Protein AF-A0A3D8L847-F1 (afdb_monomer_lite)

Sequence (96 aa):
MNIQRTIEDNKAKAVFEELNCVLDAMLARGLFHSIYKYMLYNDTPCFLSMLDYRKNLKPLDREKEDYFLFKYMLQQMRKKYPSKLFCLISTRQKAA

Structure (mmCIF, N/CA/C/O backbone):
data_AF-A0A3D8L847-F1
#
_entry.id   AF-A0A3D8L847-F1
#
loop_
_atom_site.group_PDB
_atom_site.id
_atom_site.type_symbol
_atom_site.label_atom_id
_atom_site.label_alt_id
_atom_site.label_comp_id
_atom_site.label_asym_id
_atom_site.label_entity_id
_atom_site.label_seq_id
_atom_site.pdbx_PDB_ins_code
_atom_site.Cartn_x
_atom_site.Cartn_y
_atom_site.Cartn_z
_atom_site.occupancy
_atom_site.B_iso_or_equiv
_atom_site.auth_seq_id
_atom_site.auth_comp_id
_atom_site.auth_asym_id
_atom_site.auth_atom_id
_atom_site.pdbx_PDB_model_num
ATOM 1 N N . MET A 1 1 ? 23.137 -12.614 9.953 1.00 40.44 1 MET A N 1
ATOM 2 C CA . MET A 1 1 ? 21.908 -12.348 9.168 1.00 40.44 1 MET A CA 1
ATOM 3 C C . MET A 1 1 ? 22.178 -11.160 8.262 1.00 40.44 1 MET A C 1
ATOM 5 O O . MET A 1 1 ? 22.569 -10.118 8.763 1.00 40.44 1 MET A O 1
ATOM 9 N N . ASN A 1 2 ? 22.087 -11.348 6.945 1.00 37.97 2 ASN A N 1
ATOM 10 C CA . ASN A 1 2 ? 22.535 -10.376 5.946 1.00 37.97 2 ASN A CA 1
ATOM 11 C C . ASN A 1 2 ? 21.349 -9.482 5.539 1.00 37.97 2 ASN A C 1
ATOM 13 O O . ASN A 1 2 ? 20.503 -9.907 4.756 1.00 37.97 2 ASN A O 1
ATOM 17 N N . ILE A 1 3 ? 21.263 -8.278 6.114 1.00 48.56 3 ILE A N 1
ATOM 18 C CA . ILE A 1 3 ? 20.147 -7.325 5.933 1.00 48.56 3 ILE A CA 1
ATOM 19 C C . ILE A 1 3 ? 19.994 -6.904 4.455 1.00 48.56 3 ILE A C 1
ATOM 21 O O . ILE A 1 3 ? 18.890 -6.604 4.007 1.00 48.56 3 ILE A O 1
ATOM 25 N N . GLN A 1 4 ? 21.075 -6.980 3.669 1.00 42.38 4 GLN A N 1
ATOM 26 C CA . GLN A 1 4 ? 21.092 -6.630 2.246 1.00 42.38 4 GLN A CA 1
ATOM 27 C C . GLN A 1 4 ? 20.139 -7.472 1.373 1.00 42.38 4 GLN A C 1
ATOM 29 O O . GLN A 1 4 ? 19.572 -6.938 0.427 1.00 42.38 4 GLN A O 1
ATOM 34 N N . ARG A 1 5 ? 19.933 -8.767 1.673 1.00 42.69 5 ARG A N 1
ATOM 35 C CA . ARG A 1 5 ? 19.109 -9.660 0.822 1.00 42.69 5 ARG A CA 1
ATOM 36 C C . ARG A 1 5 ? 17.602 -9.470 1.001 1.00 42.69 5 ARG A C 1
ATOM 38 O O . ARG A 1 5 ? 16.831 -9.881 0.143 1.00 42.69 5 ARG A O 1
ATOM 45 N N . THR A 1 6 ? 17.163 -8.862 2.100 1.00 46.16 6 THR A N 1
ATOM 46 C CA . THR A 1 6 ? 15.731 -8.723 2.412 1.00 46.16 6 THR A CA 1
ATOM 47 C C . THR A 1 6 ? 15.078 -7.546 1.668 1.00 46.16 6 THR A C 1
ATOM 49 O O . THR A 1 6 ? 13.861 -7.526 1.508 1.00 46.16 6 THR A O 1
ATOM 52 N N . ILE A 1 7 ? 15.873 -6.583 1.179 1.00 52.28 7 ILE A N 1
ATOM 53 C CA . ILE A 1 7 ? 15.409 -5.320 0.564 1.00 52.28 7 ILE A CA 1
ATOM 54 C C . ILE A 1 7 ? 15.318 -5.418 -0.976 1.00 52.28 7 ILE A C 1
ATOM 56 O O . ILE A 1 7 ? 15.035 -4.436 -1.654 1.00 52.28 7 ILE A O 1
ATOM 60 N N . GLU A 1 8 ? 15.518 -6.597 -1.568 1.00 59.97 8 GLU A N 1
ATOM 61 C CA . GLU A 1 8 ? 15.269 -6.784 -3.008 1.00 59.97 8 GLU A CA 1
ATOM 62 C C . GLU A 1 8 ? 13.765 -6.839 -3.331 1.00 59.97 8 GLU A C 1
ATOM 64 O O . GLU A 1 8 ? 13.352 -6.536 -4.449 1.00 59.97 8 GLU A O 1
ATOM 69 N N . ASP A 1 9 ? 12.915 -7.167 -2.349 1.00 83.94 9 ASP A N 1
ATOM 70 C CA . ASP A 1 9 ? 11.468 -7.192 -2.549 1.00 83.94 9 ASP A CA 1
ATOM 71 C C . ASP A 1 9 ? 10.867 -5.784 -2.397 1.00 83.94 9 ASP A C 1
ATOM 73 O O . ASP A 1 9 ? 10.842 -5.184 -1.317 1.00 83.94 9 ASP A O 1
ATOM 77 N N . ASN A 1 10 ? 10.329 -5.276 -3.508 1.00 89.06 10 ASN A N 1
ATOM 78 C CA . ASN A 1 10 ? 9.622 -3.999 -3.610 1.00 89.06 10 ASN A CA 1
ATOM 79 C C . ASN A 1 10 ? 8.576 -3.791 -2.499 1.00 89.06 10 ASN A C 1
ATOM 81 O O . ASN A 1 10 ? 8.382 -2.665 -2.038 1.00 89.06 10 ASN A O 1
ATOM 85 N N . LYS A 1 11 ? 7.910 -4.857 -2.031 1.00 91.12 11 LYS A N 1
ATOM 86 C CA . LYS A 1 11 ? 6.891 -4.744 -0.986 1.00 91.12 11 LYS A CA 1
ATOM 87 C C . LYS A 1 11 ? 7.513 -4.599 0.399 1.00 91.12 11 LYS A C 1
ATOM 89 O O . LYS A 1 11 ? 7.041 -3.779 1.182 1.00 91.12 11 LYS A O 1
ATOM 94 N N . ALA A 1 12 ? 8.578 -5.343 0.696 1.00 90.56 12 ALA A N 1
ATOM 95 C CA . ALA A 1 12 ? 9.314 -5.198 1.955 1.00 90.56 12 ALA A CA 1
ATOM 96 C C . ALA A 1 12 ? 9.913 -3.788 2.085 1.00 90.56 12 ALA A C 1
ATOM 98 O O . ALA A 1 12 ? 9.793 -3.154 3.135 1.00 90.56 12 ALA A O 1
ATOM 99 N N . LYS A 1 13 ? 10.451 -3.250 0.983 1.00 91.06 13 LYS A N 1
ATOM 100 C CA . LYS A 1 13 ? 10.931 -1.865 0.916 1.00 91.06 13 LYS A CA 1
ATOM 101 C C . LYS A 1 13 ? 9.828 -0.844 1.222 1.00 91.06 13 LYS A C 1
ATOM 103 O O . LYS A 1 13 ? 10.051 0.067 2.015 1.00 91.06 13 LYS A O 1
ATOM 108 N N . ALA A 1 14 ? 8.636 -1.001 0.640 1.00 93.12 14 ALA A N 1
ATOM 109 C CA . ALA A 1 14 ? 7.510 -0.099 0.903 1.00 93.12 14 ALA A CA 1
ATOM 110 C C . ALA A 1 14 ? 7.085 -0.103 2.384 1.00 93.12 14 ALA A C 1
ATOM 112 O O . ALA A 1 14 ? 6.798 0.954 2.944 1.00 93.12 14 ALA A 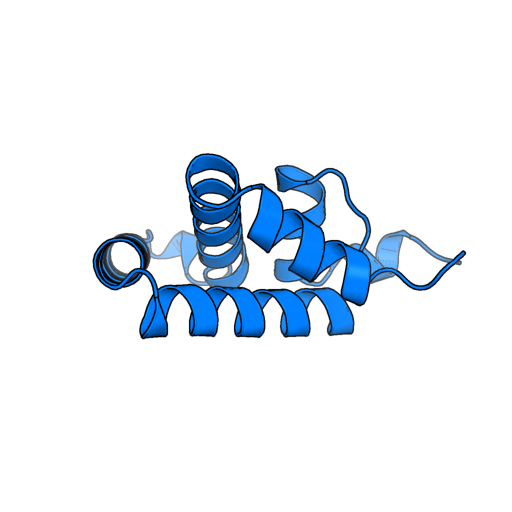O 1
ATOM 113 N N . VAL A 1 15 ? 7.086 -1.273 3.034 1.00 92.00 15 VAL A N 1
ATOM 114 C CA . VAL A 1 15 ? 6.782 -1.393 4.472 1.00 92.00 15 VAL A CA 1
ATOM 115 C C . VAL A 1 15 ? 7.823 -0.671 5.317 1.00 92.00 15 VAL A C 1
ATOM 117 O O . VAL A 1 15 ? 7.453 0.078 6.219 1.00 92.00 15 VAL A O 1
ATOM 120 N N . PHE A 1 16 ? 9.108 -0.869 5.021 1.00 91.12 16 PHE A N 1
ATOM 121 C CA . PHE A 1 16 ? 10.179 -0.203 5.752 1.00 91.12 16 PHE A CA 1
ATOM 122 C C . PHE A 1 16 ? 10.065 1.322 5.648 1.00 91.12 16 PHE A C 1
ATOM 124 O O . PHE A 1 16 ? 10.091 2.005 6.665 1.00 91.12 16 PHE A O 1
ATOM 131 N N . GLU A 1 17 ? 9.855 1.859 4.446 1.00 92.75 17 GLU A N 1
ATOM 132 C CA . GLU A 1 17 ? 9.758 3.309 4.249 1.00 92.75 17 GLU A CA 1
ATOM 133 C C . GLU A 1 17 ? 8.517 3.939 4.902 1.00 92.75 17 GLU A C 1
ATOM 135 O O . GLU A 1 17 ? 8.600 5.048 5.422 1.00 92.75 17 GLU A O 1
ATOM 140 N N . GLU A 1 18 ? 7.363 3.266 4.882 1.00 93.00 18 GLU A N 1
ATOM 141 C CA . GLU A 1 18 ? 6.119 3.847 5.411 1.00 93.00 18 GLU A CA 1
ATOM 142 C C . GLU A 1 18 ? 5.901 3.594 6.904 1.00 93.00 18 GLU A C 1
ATOM 144 O O . GLU A 1 18 ? 5.193 4.360 7.564 1.00 93.00 18 GLU A O 1
ATOM 149 N N . LEU A 1 19 ? 6.462 2.512 7.442 1.00 89.62 19 LEU A N 1
ATOM 150 C CA . LEU A 1 19 ? 6.153 2.030 8.791 1.00 89.62 19 LEU A CA 1
ATOM 151 C C . LEU A 1 19 ? 7.388 1.849 9.671 1.00 89.62 19 LEU A C 1
ATOM 153 O O . LEU A 1 19 ? 7.238 1.484 10.834 1.00 89.62 19 LEU A O 1
ATOM 157 N N . ASN A 1 20 ? 8.589 2.073 9.128 1.00 89.31 20 ASN A N 1
ATOM 158 C CA . ASN A 1 20 ? 9.865 1.826 9.798 1.00 89.31 20 ASN A CA 1
ATOM 159 C C . ASN A 1 20 ? 9.946 0.414 10.412 1.00 89.31 20 ASN A C 1
ATOM 161 O O . ASN A 1 20 ? 10.496 0.202 11.491 1.00 89.31 20 ASN A O 1
ATOM 165 N N . CYS A 1 21 ? 9.331 -0.555 9.729 1.00 86.44 21 CYS A N 1
ATOM 166 C CA . CYS A 1 21 ? 9.221 -1.936 10.171 1.00 86.44 21 CYS A CA 1
ATOM 167 C C . CYS A 1 21 ? 9.946 -2.850 9.186 1.00 86.44 21 CYS A C 1
ATOM 169 O O . CYS A 1 21 ? 9.721 -2.779 7.977 1.00 86.44 21 CYS A O 1
ATOM 171 N N . VAL A 1 22 ? 10.804 -3.727 9.707 1.00 88.00 22 VAL A N 1
ATOM 172 C CA . VAL A 1 22 ? 11.488 -4.735 8.898 1.00 88.00 22 VAL A CA 1
ATOM 173 C C . VAL A 1 22 ? 10.621 -5.986 8.851 1.00 88.00 22 VAL A C 1
ATOM 175 O O . VAL A 1 22 ? 10.448 -6.673 9.855 1.00 88.00 22 VAL A O 1
ATOM 178 N N . LEU A 1 23 ? 10.085 -6.281 7.670 1.00 85.69 23 LEU A N 1
ATOM 179 C CA . LEU A 1 23 ? 9.427 -7.547 7.368 1.00 85.69 23 LEU A CA 1
ATOM 180 C C . LEU A 1 23 ? 10.253 -8.311 6.339 1.00 85.69 23 LEU A C 1
ATOM 182 O O . LEU A 1 23 ? 10.827 -7.713 5.428 1.00 85.69 23 LEU A O 1
ATOM 186 N N . ASP A 1 24 ? 10.281 -9.637 6.460 1.00 87.88 24 ASP A N 1
ATOM 187 C CA . ASP A 1 24 ? 10.767 -10.464 5.362 1.00 87.88 24 ASP A CA 1
ATOM 188 C C . ASP A 1 24 ? 9.817 -10.389 4.151 1.00 87.88 24 ASP A C 1
ATOM 190 O O . ASP A 1 24 ? 8.659 -9.961 4.248 1.00 87.88 24 ASP A O 1
ATOM 194 N N . ALA A 1 25 ? 10.311 -10.800 2.983 1.00 87.25 25 ALA A N 1
ATOM 195 C CA . ALA A 1 25 ? 9.561 -10.711 1.732 1.00 87.25 25 ALA A CA 1
ATOM 196 C C . ALA A 1 25 ? 8.241 -11.506 1.762 1.00 87.25 25 ALA A C 1
ATOM 198 O O . ALA A 1 25 ? 7.244 -11.078 1.175 1.00 87.25 25 ALA A O 1
ATOM 199 N N . MET A 1 26 ? 8.200 -12.648 2.457 1.00 89.31 26 MET A N 1
ATOM 200 C CA . MET A 1 26 ? 7.000 -13.482 2.547 1.00 89.31 26 MET A CA 1
ATOM 201 C C . MET A 1 26 ? 5.915 -12.777 3.367 1.00 89.31 26 MET A C 1
ATOM 203 O O . MET A 1 26 ? 4.762 -12.686 2.935 1.00 89.31 26 MET A O 1
ATOM 207 N N . LEU A 1 27 ? 6.293 -12.213 4.512 1.00 90.62 27 LEU A N 1
ATOM 208 C CA . LEU A 1 27 ? 5.406 -11.450 5.383 1.00 90.62 27 LEU A CA 1
ATOM 209 C C . LEU A 1 27 ? 4.921 -10.162 4.712 1.00 90.62 27 LEU A C 1
ATOM 211 O O . LEU A 1 27 ? 3.734 -9.841 4.807 1.00 90.62 27 LEU A O 1
ATOM 215 N N . ALA A 1 28 ? 5.790 -9.462 3.978 1.00 92.00 28 ALA A N 1
ATOM 216 C CA . ALA A 1 28 ? 5.421 -8.263 3.227 1.00 92.00 28 ALA A CA 1
ATOM 217 C C . ALA A 1 28 ? 4.383 -8.564 2.130 1.00 92.00 28 ALA A C 1
ATOM 219 O O . ALA A 1 28 ? 3.388 -7.847 2.001 1.00 92.00 28 ALA A O 1
ATOM 220 N N . ARG A 1 29 ? 4.547 -9.669 1.387 1.00 92.44 29 ARG A N 1
ATOM 221 C CA . ARG A 1 29 ? 3.546 -10.148 0.411 1.00 92.44 29 ARG A CA 1
ATOM 222 C C . ARG A 1 29 ? 2.227 -10.519 1.087 1.00 92.44 29 ARG A C 1
ATOM 224 O O . ARG A 1 29 ? 1.157 -10.139 0.611 1.00 92.44 29 ARG A O 1
ATOM 231 N N . GLY A 1 30 ? 2.288 -11.207 2.226 1.00 93.25 30 GLY A N 1
ATOM 232 C CA . GLY A 1 30 ? 1.103 -11.533 3.020 1.00 93.25 30 GLY A CA 1
ATOM 233 C C . GLY A 1 30 ? 0.356 -10.286 3.506 1.00 93.25 30 GLY A C 1
ATOM 234 O O . GLY A 1 30 ? -0.876 -10.229 3.439 1.00 93.25 30 GLY A O 1
ATOM 235 N N . LEU A 1 31 ? 1.085 -9.265 3.963 1.00 94.25 31 LEU A N 1
ATOM 236 C CA . LEU A 1 31 ? 0.521 -7.984 4.384 1.00 94.25 31 LEU A CA 1
ATOM 237 C C . LEU A 1 31 ? -0.131 -7.244 3.209 1.00 94.25 31 LEU A C 1
ATOM 239 O O . LEU A 1 31 ? -1.268 -6.795 3.346 1.00 94.25 31 LEU A O 1
ATOM 243 N N . PHE A 1 32 ? 0.529 -7.200 2.048 1.00 95.25 32 PHE A N 1
ATOM 244 C CA . PHE A 1 32 ? -0.021 -6.625 0.817 1.00 95.25 32 PHE A CA 1
ATOM 245 C C . PHE A 1 32 ? -1.388 -7.223 0.478 1.00 95.25 32 PHE A C 1
ATOM 247 O O . PHE A 1 32 ? -2.369 -6.493 0.354 1.00 95.25 32 PHE A O 1
ATOM 254 N N . HIS A 1 33 ? -1.492 -8.555 0.409 1.00 94.88 33 HIS A N 1
ATOM 255 C CA . HIS A 1 33 ? -2.764 -9.217 0.105 1.00 94.88 33 HIS A CA 1
ATOM 256 C C . HIS A 1 33 ? -3.835 -8.968 1.169 1.00 94.88 33 HIS A C 1
ATOM 258 O O . HIS A 1 33 ? -5.019 -8.874 0.848 1.00 94.88 33 HIS A O 1
ATOM 264 N N . SER A 1 34 ? -3.432 -8.855 2.434 1.00 95.12 34 SER A N 1
ATOM 265 C CA . SER A 1 34 ? -4.361 -8.612 3.540 1.00 95.12 34 SER A CA 1
ATOM 266 C C . SER A 1 34 ? -4.950 -7.205 3.480 1.00 95.12 34 SER A C 1
ATOM 268 O O . SER A 1 34 ? -6.157 -7.045 3.644 1.00 95.12 34 SER A O 1
ATOM 270 N N . ILE A 1 35 ? -4.121 -6.199 3.194 1.00 95.62 35 ILE A N 1
ATOM 271 C CA . ILE A 1 35 ? -4.568 -4.813 3.024 1.00 95.62 35 ILE A CA 1
ATOM 272 C C . ILE A 1 35 ? -5.410 -4.671 1.757 1.00 95.62 35 ILE A C 1
ATOM 274 O O . ILE A 1 35 ? -6.485 -4.079 1.815 1.00 95.62 35 ILE A O 1
ATO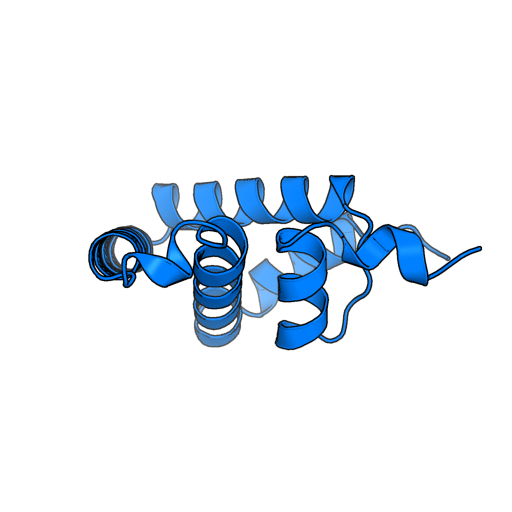M 278 N N . TYR A 1 36 ? -4.987 -5.285 0.651 1.00 95.12 36 TYR A N 1
ATOM 279 C CA . TYR A 1 36 ? -5.753 -5.289 -0.593 1.00 95.12 36 TYR A CA 1
ATOM 280 C C . TYR A 1 36 ? -7.168 -5.849 -0.386 1.00 95.12 36 TYR A C 1
ATOM 282 O O . TYR A 1 36 ? -8.152 -5.202 -0.738 1.00 95.12 36 TYR A O 1
ATOM 290 N N . LYS A 1 37 ? -7.287 -7.026 0.250 1.00 95.38 37 LYS A N 1
ATOM 291 C CA . LYS A 1 37 ? -8.588 -7.622 0.597 1.00 95.38 37 LYS A CA 1
ATOM 292 C C . LYS A 1 37 ? -9.388 -6.726 1.536 1.00 95.38 37 LYS A C 1
ATOM 294 O O . LYS A 1 37 ? -10.591 -6.581 1.353 1.00 95.38 37 LYS A O 1
ATOM 299 N N . TYR A 1 38 ? -8.741 -6.135 2.539 1.00 94.69 38 TYR A N 1
ATOM 300 C CA . TYR A 1 38 ? -9.427 -5.248 3.469 1.00 94.69 38 TYR A CA 1
ATOM 301 C C . TYR A 1 38 ? -10.052 -4.056 2.739 1.00 94.69 38 TYR A C 1
ATOM 303 O O . TYR A 1 38 ? -11.242 -3.818 2.917 1.00 94.69 38 TYR A O 1
ATOM 311 N N . MET A 1 39 ? -9.300 -3.375 1.870 1.00 94.94 39 MET A N 1
ATOM 312 C CA . MET A 1 39 ? -9.824 -2.272 1.061 1.00 94.94 39 MET A CA 1
ATOM 313 C C . MET A 1 39 ? -10.957 -2.729 0.144 1.00 94.94 39 MET A C 1
ATOM 315 O O . MET A 1 39 ? -12.011 -2.107 0.141 1.00 94.94 39 MET A O 1
ATOM 319 N N . LEU A 1 40 ? -10.774 -3.844 -0.571 1.00 95.69 40 LEU A N 1
ATOM 320 C CA . LEU A 1 40 ? -11.783 -4.380 -1.486 1.00 95.69 40 LEU A CA 1
ATOM 321 C C . LEU A 1 40 ? -13.136 -4.626 -0.800 1.00 95.69 40 LEU A C 1
ATOM 323 O O . LEU A 1 40 ? -14.171 -4.306 -1.373 1.00 95.69 40 LEU A O 1
ATOM 327 N N . TYR A 1 41 ? -13.130 -5.193 0.409 1.00 96.12 41 TYR A N 1
ATOM 328 C CA . TYR A 1 41 ? -14.365 -5.596 1.089 1.00 96.12 41 TYR A CA 1
ATOM 329 C C . TYR A 1 41 ? -14.900 -4.579 2.105 1.00 96.12 41 TYR A C 1
ATOM 331 O O . TYR A 1 41 ? -16.066 -4.669 2.470 1.00 96.12 41 TYR A O 1
ATOM 339 N N . ASN A 1 42 ? -14.073 -3.648 2.594 1.00 94.44 42 ASN A N 1
ATOM 340 C CA . ASN A 1 42 ? -14.433 -2.771 3.719 1.00 94.44 42 ASN A CA 1
ATOM 341 C C . ASN A 1 42 ? -14.270 -1.270 3.417 1.00 94.44 42 ASN A C 1
ATOM 343 O O . ASN A 1 42 ? -14.794 -0.456 4.170 1.00 94.44 42 ASN A O 1
ATOM 347 N N . ASP A 1 43 ? -13.557 -0.882 2.352 1.00 93.69 43 ASP A N 1
ATOM 348 C CA . ASP A 1 43 ? -13.390 0.523 1.942 1.00 93.69 43 ASP A CA 1
ATOM 349 C C . ASP A 1 43 ? -13.354 0.632 0.408 1.00 93.69 43 ASP A C 1
ATOM 351 O O . ASP A 1 43 ? -12.320 0.928 -0.203 1.00 93.69 43 ASP A O 1
ATOM 355 N N . THR A 1 44 ? -14.508 0.380 -0.223 1.00 94.00 44 THR A N 1
ATOM 356 C CA . THR A 1 44 ? -14.691 0.483 -1.680 1.00 94.00 44 THR A CA 1
ATOM 357 C C . THR A 1 44 ? -14.206 1.824 -2.245 1.00 94.00 44 THR A C 1
ATOM 359 O O . THR A 1 44 ? -13.497 1.799 -3.252 1.00 94.00 44 THR A O 1
ATOM 362 N N . PRO A 1 45 ? -14.487 2.995 -1.628 1.00 94.94 45 PRO A N 1
ATOM 363 C CA . PRO A 1 45 ? -13.946 4.265 -2.115 1.00 94.94 45 PRO A CA 1
ATOM 364 C C . PRO A 1 45 ? -12.411 4.300 -2.150 1.00 94.94 45 PRO A C 1
ATOM 366 O O . PRO A 1 45 ? -11.823 4.748 -3.135 1.00 94.94 45 PRO A O 1
ATOM 369 N N . CYS A 1 46 ? -11.737 3.800 -1.109 1.00 93.81 46 CYS A N 1
ATOM 370 C CA . CYS A 1 46 ? -10.275 3.708 -1.106 1.00 93.81 46 CYS A CA 1
ATOM 371 C C . CYS A 1 46 ? -9.750 2.723 -2.146 1.00 93.81 46 CYS A C 1
ATOM 373 O O . CYS A 1 46 ? -8.730 2.986 -2.783 1.00 93.81 46 CYS A O 1
ATOM 375 N N . PHE A 1 47 ? -10.440 1.597 -2.320 1.00 95.31 47 PHE A N 1
ATOM 376 C CA . PHE A 1 47 ? -10.080 0.599 -3.314 1.00 95.31 47 PHE A CA 1
ATOM 377 C C . PHE A 1 47 ? -10.162 1.165 -4.737 1.00 95.31 47 PHE A C 1
ATOM 379 O O . PHE A 1 47 ? -9.221 1.012 -5.513 1.00 95.31 47 PHE A O 1
ATOM 386 N N . LEU A 1 48 ? -11.239 1.885 -5.065 1.00 95.94 48 LEU A N 1
ATOM 387 C CA . LEU A 1 48 ? -11.386 2.561 -6.355 1.00 95.94 48 LEU A CA 1
ATOM 388 C C . LEU A 1 48 ? -10.297 3.620 -6.562 1.00 95.94 48 LEU A C 1
ATOM 390 O O . LEU A 1 48 ? -9.642 3.619 -7.600 1.00 95.94 48 LEU A O 1
ATOM 394 N N . SER A 1 49 ? -10.011 4.440 -5.546 1.00 95.56 49 SER A N 1
ATOM 395 C CA . SER A 1 49 ? -8.940 5.441 -5.633 1.00 95.56 49 SER A CA 1
ATOM 396 C C . SER A 1 49 ? -7.552 4.815 -5.840 1.00 95.56 49 SER A C 1
ATOM 398 O O . SER A 1 49 ? -6.738 5.351 -6.590 1.00 95.56 49 SER A O 1
ATOM 400 N N . MET A 1 50 ? -7.286 3.645 -5.253 1.00 95.88 50 MET A N 1
ATOM 401 C CA . MET A 1 50 ? -6.070 2.871 -5.521 1.00 95.88 50 MET A CA 1
ATOM 402 C C . MET A 1 50 ? -6.023 2.362 -6.975 1.00 95.88 50 MET A C 1
ATOM 404 O O . MET A 1 50 ? -4.959 2.393 -7.594 1.00 95.88 50 MET A O 1
ATOM 408 N N . LEU A 1 51 ? -7.145 1.908 -7.547 1.00 95.06 51 LEU A N 1
ATOM 409 C CA . LEU A 1 51 ? -7.198 1.510 -8.961 1.00 95.06 51 LEU A CA 1
ATOM 410 C C . LEU A 1 51 ? -6.959 2.699 -9.898 1.00 95.06 51 LEU A C 1
ATOM 412 O O . LEU A 1 51 ? -6.257 2.553 -10.899 1.00 95.06 51 LEU A O 1
ATOM 416 N N . ASP A 1 52 ? -7.493 3.871 -9.566 1.00 95.81 52 ASP A N 1
ATOM 417 C CA . ASP A 1 52 ? -7.234 5.096 -10.320 1.00 95.81 52 ASP A CA 1
ATOM 418 C C . ASP A 1 52 ? -5.769 5.520 -10.199 1.00 95.81 52 ASP A C 1
ATOM 420 O O . ASP A 1 52 ? -5.138 5.853 -11.202 1.00 95.81 52 ASP A O 1
ATOM 424 N N . TYR A 1 53 ? -5.183 5.426 -9.003 1.00 95.12 53 TYR A N 1
ATOM 425 C CA . TYR A 1 53 ? -3.751 5.647 -8.804 1.00 95.12 53 TYR A CA 1
ATOM 426 C C . TYR A 1 53 ? -2.916 4.706 -9.687 1.00 95.12 53 TYR A C 1
ATOM 428 O O . TYR A 1 53 ? -2.026 5.167 -10.398 1.00 95.12 53 TYR A O 1
ATOM 436 N N . ARG A 1 54 ? -3.262 3.409 -9.731 1.00 94.44 54 ARG A N 1
ATOM 437 C CA . ARG A 1 54 ? -2.611 2.413 -10.600 1.00 94.44 54 ARG A CA 1
ATOM 438 C C . ARG A 1 54 ? -2.660 2.806 -12.075 1.00 94.44 54 ARG A C 1
ATOM 440 O O . ARG A 1 54 ? -1.647 2.745 -12.764 1.00 94.44 54 ARG A O 1
ATOM 447 N N . LYS A 1 55 ? -3.838 3.199 -12.573 1.00 92.88 55 LYS A N 1
ATOM 448 C CA . LYS A 1 55 ? -4.032 3.577 -13.983 1.00 92.88 55 LYS A CA 1
ATOM 449 C C . LYS A 1 55 ? -3.180 4.781 -14.381 1.00 92.88 55 LYS A C 1
ATOM 451 O O . LYS A 1 55 ? -2.700 4.825 -15.511 1.00 92.88 55 LYS A O 1
ATOM 456 N N . ASN A 1 56 ? -2.975 5.706 -13.446 1.00 93.88 56 ASN A N 1
ATOM 457 C CA . ASN A 1 56 ? -2.218 6.939 -13.644 1.00 93.88 56 ASN A CA 1
ATOM 458 C C . ASN A 1 56 ? -0.706 6.797 -13.384 1.00 93.88 56 ASN A C 1
ATOM 460 O O . ASN A 1 56 ? 0.016 7.792 -13.461 1.00 93.88 56 ASN A O 1
ATOM 464 N N . LEU A 1 57 ? -0.199 5.589 -13.097 1.00 91.75 57 LEU A N 1
ATOM 465 C CA . LEU A 1 57 ? 1.243 5.362 -12.995 1.00 91.75 57 LEU A CA 1
ATOM 466 C C . LEU A 1 57 ? 1.929 5.628 -14.337 1.00 91.75 57 LEU A C 1
ATOM 468 O O . LEU A 1 57 ? 1.511 5.120 -15.387 1.00 91.75 57 LEU A O 1
ATOM 472 N N . LYS A 1 58 ? 3.021 6.398 -14.288 1.00 90.12 58 LYS A N 1
ATOM 473 C CA . LYS A 1 58 ? 3.846 6.679 -15.465 1.00 90.12 58 LYS A CA 1
ATOM 474 C C . LYS A 1 58 ? 4.419 5.368 -16.013 1.00 90.12 58 LYS A C 1
ATOM 476 O O . LYS A 1 58 ? 4.711 4.469 -15.225 1.00 90.12 58 LYS A O 1
ATOM 481 N N . PRO A 1 59 ? 4.655 5.255 -17.332 1.00 86.00 59 PRO A N 1
ATOM 482 C CA . PRO A 1 59 ? 5.218 4.041 -17.925 1.00 86.00 59 PRO A CA 1
ATOM 483 C C . PRO A 1 59 ? 6.503 3.554 -17.237 1.00 86.00 59 PRO A C 1
ATOM 485 O O . PRO A 1 59 ? 6.629 2.367 -16.968 1.00 86.00 59 PRO A O 1
ATOM 488 N N . LEU A 1 60 ? 7.397 4.478 -16.867 1.00 83.50 60 LEU A N 1
ATOM 489 C CA . LEU A 1 60 ? 8.652 4.182 -16.161 1.00 83.50 60 LEU A CA 1
ATOM 490 C C . LEU A 1 60 ? 8.444 3.603 -14.751 1.00 83.50 60 LEU A C 1
ATOM 492 O O . LEU A 1 60 ? 9.274 2.843 -14.264 1.00 83.50 60 LEU A O 1
ATOM 496 N N . ASP A 1 61 ? 7.331 3.935 -14.098 1.00 84.25 61 ASP A N 1
ATOM 497 C CA . ASP A 1 61 ? 7.022 3.482 -12.741 1.00 84.25 61 ASP A CA 1
ATOM 498 C C . ASP A 1 61 ? 6.320 2.114 -12.731 1.00 84.25 61 ASP A C 1
ATOM 500 O O . ASP A 1 61 ? 6.225 1.476 -11.679 1.00 84.25 61 ASP A O 1
ATOM 504 N N . ARG A 1 62 ? 5.858 1.621 -13.893 1.00 83.12 62 ARG A N 1
ATOM 505 C CA . ARG A 1 62 ? 5.134 0.342 -13.996 1.00 83.12 62 ARG A CA 1
ATOM 506 C C . ARG A 1 62 ? 5.994 -0.870 -13.660 1.00 83.12 62 ARG A C 1
ATOM 508 O O . ARG A 1 62 ? 5.473 -1.836 -13.113 1.00 83.12 62 ARG A O 1
ATOM 515 N N . GLU A 1 63 ? 7.305 -0.805 -13.885 1.00 84.25 63 GLU A N 1
ATOM 516 C CA . GLU A 1 63 ? 8.238 -1.861 -13.459 1.00 84.25 63 GLU A CA 1
ATOM 517 C C . GLU A 1 63 ? 8.276 -2.035 -11.929 1.00 84.25 63 GLU A C 1
ATOM 519 O O . GLU A 1 63 ? 8.611 -3.102 -11.418 1.00 84.25 63 GLU A O 1
ATOM 524 N N . LYS A 1 64 ? 7.901 -0.988 -11.181 1.00 87.94 64 LYS A N 1
ATOM 525 C CA . LYS A 1 64 ? 7.836 -0.968 -9.712 1.00 87.94 64 LYS A CA 1
ATOM 526 C C . LYS A 1 64 ? 6.412 -0.742 -9.213 1.00 87.94 64 LYS A C 1
ATOM 528 O O . LYS A 1 64 ? 6.221 -0.266 -8.094 1.00 87.94 64 LYS A O 1
ATOM 533 N N . GLU A 1 65 ? 5.414 -1.105 -10.018 1.00 88.94 65 GLU A N 1
ATOM 534 C CA . GLU A 1 65 ? 3.998 -0.899 -9.708 1.00 88.94 65 GLU A CA 1
ATOM 535 C C . GLU A 1 65 ? 3.643 -1.423 -8.309 1.00 88.94 65 GLU A C 1
ATOM 537 O O . GLU A 1 65 ? 3.045 -0.702 -7.514 1.00 88.94 65 GLU A O 1
ATOM 542 N N . ASP A 1 66 ? 4.090 -2.631 -7.963 1.00 89.44 66 ASP A N 1
ATOM 543 C CA . ASP A 1 66 ? 3.837 -3.236 -6.652 1.00 89.44 66 ASP A CA 1
ATOM 544 C C . ASP A 1 66 ? 4.365 -2.399 -5.479 1.00 89.44 66 ASP A C 1
ATOM 546 O O . ASP A 1 66 ? 3.718 -2.339 -4.433 1.00 89.44 66 ASP A O 1
ATOM 550 N N . TYR A 1 67 ? 5.522 -1.747 -5.637 1.00 93.44 67 TYR A N 1
ATOM 551 C CA . TYR A 1 67 ? 6.078 -0.855 -4.616 1.00 93.44 67 TYR A CA 1
ATOM 552 C C . TYR A 1 67 ? 5.184 0.375 -4.444 1.00 93.44 67 TYR A C 1
ATOM 554 O O . TYR A 1 67 ? 4.767 0.681 -3.326 1.00 93.44 67 TYR A O 1
ATOM 562 N N . PHE A 1 68 ? 4.840 1.048 -5.544 1.00 94.50 68 PHE A N 1
ATOM 563 C CA . PHE A 1 68 ? 4.030 2.267 -5.507 1.00 94.50 68 PHE A CA 1
ATOM 564 C C . PHE A 1 68 ? 2.609 2.003 -5.008 1.00 94.50 68 PHE A C 1
ATOM 566 O O . PHE A 1 68 ? 2.107 2.737 -4.156 1.00 94.50 68 PHE A O 1
ATOM 573 N N . LEU A 1 69 ? 1.978 0.921 -5.473 1.00 95.12 69 LEU A N 1
ATOM 574 C CA . LEU A 1 69 ? 0.664 0.507 -4.993 1.00 95.12 69 LEU A CA 1
ATOM 575 C C . LEU A 1 69 ? 0.697 0.176 -3.513 1.00 95.12 69 LEU A C 1
ATOM 577 O O . LEU A 1 69 ? -0.188 0.607 -2.775 1.00 95.12 69 LEU A O 1
ATOM 581 N N . PHE A 1 70 ? 1.707 -0.566 -3.057 1.00 96.00 70 PHE A N 1
ATOM 582 C CA . PHE A 1 70 ? 1.754 -0.917 -1.649 1.00 96.00 70 PHE A CA 1
ATOM 583 C C . PHE A 1 70 ? 1.984 0.301 -0.766 1.00 96.00 70 PHE A C 1
ATOM 585 O O . PHE A 1 70 ? 1.287 0.466 0.231 1.00 96.00 70 PHE A O 1
ATOM 592 N N . LYS A 1 71 ? 2.894 1.190 -1.171 1.00 95.88 71 LYS A N 1
ATOM 593 C CA . LYS A 1 71 ? 3.145 2.462 -0.495 1.00 95.88 71 LYS A CA 1
ATOM 594 C C . LYS A 1 71 ? 1.863 3.285 -0.370 1.00 95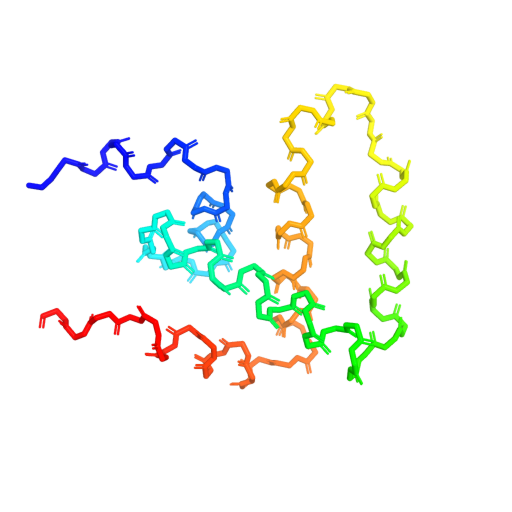.88 71 LYS A C 1
ATOM 596 O O . LYS A 1 71 ? 1.501 3.695 0.730 1.00 95.88 71 LYS A O 1
ATOM 601 N N . TYR A 1 72 ? 1.118 3.427 -1.466 1.00 96.31 72 TYR A N 1
ATOM 602 C CA . TYR A 1 72 ? -0.182 4.094 -1.464 1.00 96.31 72 TYR A CA 1
ATOM 603 C C . TYR A 1 72 ? -1.167 3.417 -0.498 1.00 96.31 72 TYR A C 1
ATOM 605 O O . TYR A 1 72 ? -1.774 4.079 0.346 1.00 96.31 72 TYR A O 1
ATOM 613 N N . MET A 1 73 ? -1.295 2.088 -0.561 1.00 96.62 73 MET A N 1
ATOM 614 C CA . MET A 1 73 ? -2.190 1.342 0.323 1.00 96.62 73 MET A CA 1
ATOM 615 C C . MET A 1 73 ? -1.839 1.525 1.807 1.00 96.62 73 MET A C 1
ATOM 617 O O . MET A 1 73 ? -2.730 1.722 2.635 1.00 96.62 73 MET A O 1
ATOM 621 N N . LEU A 1 74 ? -0.549 1.496 2.150 1.00 96.50 74 LEU A N 1
ATOM 622 C CA . LEU A 1 74 ? -0.054 1.710 3.511 1.00 96.50 74 LEU A CA 1
ATOM 623 C C . LEU A 1 74 ? -0.379 3.118 4.016 1.00 96.50 74 LEU A C 1
ATOM 625 O O . LEU A 1 74 ? -0.864 3.261 5.137 1.00 96.50 74 LEU A O 1
ATOM 629 N N . GLN A 1 75 ? -0.195 4.144 3.183 1.00 96.06 75 GLN A N 1
ATOM 630 C CA . GLN A 1 75 ? -0.539 5.526 3.525 1.00 96.06 75 GLN A CA 1
ATOM 631 C C . GLN A 1 75 ? -2.037 5.689 3.806 1.00 96.06 75 GLN A C 1
ATOM 633 O O . GLN A 1 75 ? -2.414 6.312 4.803 1.00 96.06 75 GLN A O 1
ATOM 638 N N . GLN A 1 76 ? -2.896 5.089 2.976 1.00 96.06 76 GLN A N 1
ATOM 639 C CA . GLN A 1 76 ? -4.345 5.126 3.185 1.00 96.06 76 GLN A CA 1
ATOM 640 C C . GLN A 1 76 ? -4.757 4.382 4.460 1.00 96.06 76 GLN A C 1
ATOM 642 O O . GLN A 1 76 ? -5.519 4.920 5.266 1.00 96.06 76 GLN A O 1
ATOM 647 N N . MET A 1 77 ? -4.208 3.185 4.696 1.00 95.00 77 MET A N 1
ATOM 648 C CA . MET A 1 77 ? -4.458 2.426 5.925 1.00 95.00 77 MET A CA 1
ATOM 649 C C . MET A 1 77 ? -3.984 3.177 7.167 1.00 95.00 77 MET A C 1
ATOM 651 O O . MET A 1 77 ? -4.700 3.206 8.162 1.00 95.00 77 MET A O 1
ATOM 655 N N . ARG A 1 78 ? -2.815 3.825 7.116 1.00 94.56 78 ARG A N 1
ATOM 656 C CA . ARG A 1 78 ? -2.278 4.609 8.237 1.00 94.56 78 ARG A CA 1
ATOM 657 C C . ARG A 1 78 ? -3.166 5.809 8.555 1.00 94.56 78 ARG A C 1
ATOM 659 O O . ARG A 1 78 ? -3.377 6.111 9.723 1.00 94.56 78 ARG A O 1
ATOM 666 N N . LYS A 1 79 ? -3.705 6.468 7.525 1.00 94.19 79 LYS A N 1
ATOM 667 C CA . LYS A 1 79 ? -4.580 7.636 7.676 1.00 94.19 79 LYS A CA 1
ATOM 668 C C . LYS A 1 79 ? -5.978 7.270 8.185 1.00 94.19 79 LYS A C 1
ATOM 670 O O . LYS A 1 79 ? -6.514 7.987 9.021 1.00 94.19 79 LYS A O 1
ATOM 675 N N . LYS A 1 80 ? -6.579 6.197 7.663 1.00 94.31 80 LYS A N 1
ATOM 676 C CA . LYS A 1 80 ? -7.991 5.852 7.915 1.00 94.31 80 LYS A CA 1
ATOM 677 C C . LYS A 1 80 ? -8.197 4.771 8.974 1.00 94.31 80 LYS A C 1
ATOM 679 O O . LYS A 1 80 ? -9.173 4.818 9.713 1.00 94.31 80 LYS A O 1
ATOM 684 N N . TYR A 1 81 ? -7.299 3.790 9.037 1.00 94.44 81 TYR A N 1
ATOM 685 C CA . TYR A 1 81 ? -7.455 2.583 9.853 1.00 94.44 81 TYR A CA 1
ATOM 686 C C . TYR A 1 81 ? -6.163 2.213 10.608 1.00 94.44 81 TYR A C 1
ATOM 688 O O . TYR A 1 81 ? -5.704 1.067 10.507 1.00 94.44 81 TYR A O 1
ATOM 696 N N . PRO A 1 82 ? -5.563 3.137 11.385 1.00 93.56 82 PRO A N 1
ATOM 697 C CA . PRO A 1 82 ? -4.270 2.910 12.033 1.00 93.56 82 PRO A CA 1
ATOM 698 C C . PRO A 1 82 ? -4.270 1.675 12.948 1.00 93.56 82 PRO A C 1
ATOM 700 O O . PRO 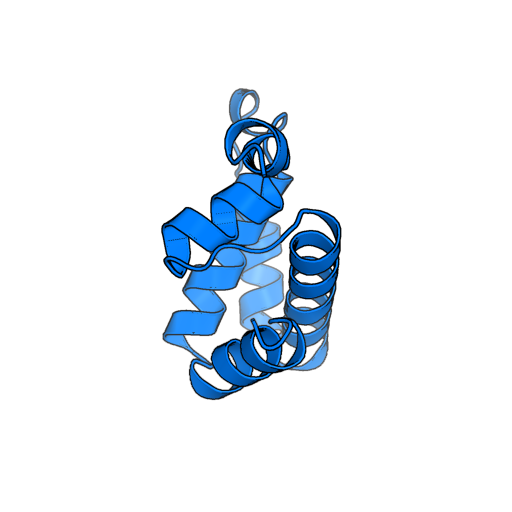A 1 82 ? -3.338 0.874 12.896 1.00 93.56 82 PRO A O 1
ATOM 703 N N . SER A 1 83 ? -5.344 1.437 13.710 1.00 92.88 83 SER A N 1
ATOM 704 C CA . SER A 1 83 ? -5.463 0.258 14.584 1.00 92.88 83 SER A CA 1
ATOM 705 C C . SER A 1 83 ? -5.531 -1.056 13.800 1.00 92.88 83 SER A C 1
ATOM 707 O O . SER A 1 83 ? -4.934 -2.056 14.200 1.00 92.88 83 SER A O 1
ATOM 709 N N . LYS A 1 84 ? -6.224 -1.069 12.651 1.00 93.31 84 LYS A N 1
ATOM 710 C CA . LYS A 1 84 ? -6.290 -2.254 11.785 1.00 93.31 84 LYS A CA 1
ATOM 711 C C . LYS A 1 84 ? -4.934 -2.533 11.149 1.00 93.31 84 LYS A C 1
ATOM 713 O O . LYS A 1 84 ? -4.522 -3.688 11.096 1.00 93.31 84 LYS A O 1
ATOM 718 N N . LEU A 1 85 ? -4.246 -1.483 10.699 1.00 92.88 85 LEU A N 1
ATOM 719 C CA . LEU A 1 85 ? -2.895 -1.581 10.160 1.00 92.88 85 LEU A CA 1
ATOM 720 C C . LEU A 1 85 ? -1.931 -2.158 11.201 1.00 92.88 85 LEU A C 1
ATOM 722 O O . LEU A 1 85 ? -1.231 -3.121 10.902 1.00 92.88 85 LEU A O 1
ATOM 726 N N . PHE A 1 86 ? -1.964 -1.644 12.432 1.00 90.75 86 PHE A N 1
ATOM 727 C CA . PHE A 1 86 ? -1.163 -2.170 13.535 1.00 90.75 86 PHE A CA 1
ATOM 728 C C . PHE A 1 86 ? -1.443 -3.657 13.793 1.00 90.75 86 PHE A C 1
ATOM 730 O O . PHE A 1 86 ? -0.509 -4.450 13.827 1.00 90.75 86 PHE A O 1
ATOM 737 N N . CYS A 1 87 ? -2.715 -4.064 13.878 1.00 90.94 87 CYS A N 1
ATOM 738 C CA . CYS A 1 87 ? -3.107 -5.468 14.057 1.00 90.94 87 CYS A CA 1
ATOM 739 C C . CYS A 1 87 ? -2.602 -6.383 12.922 1.00 90.94 87 CYS A C 1
ATOM 741 O O . CYS A 1 87 ? -2.136 -7.501 13.156 1.00 90.94 87 CYS A O 1
ATOM 743 N N . LEU A 1 88 ? -2.659 -5.914 11.672 1.00 88.75 88 LEU A N 1
ATOM 744 C CA . LEU A 1 88 ? -2.129 -6.660 10.530 1.00 88.75 88 LEU A CA 1
ATOM 745 C C . LEU A 1 88 ? -0.598 -6.787 10.579 1.00 88.75 88 LEU A C 1
ATOM 747 O O . LEU A 1 88 ? -0.057 -7.783 10.108 1.00 88.75 88 LEU A O 1
ATOM 751 N N . ILE A 1 89 ? 0.116 -5.825 11.155 1.00 88.00 89 ILE A N 1
ATOM 752 C CA . ILE A 1 89 ? 1.576 -5.894 11.284 1.00 88.00 89 ILE A CA 1
ATOM 753 C C . ILE A 1 89 ? 1.978 -6.778 12.470 1.00 88.00 89 ILE A C 1
ATOM 755 O O . ILE A 1 89 ? 2.819 -7.660 12.313 1.00 88.00 89 ILE A O 1
ATOM 759 N N . SER A 1 90 ? 1.355 -6.594 13.636 1.00 82.62 90 SER A N 1
ATOM 760 C CA . SER A 1 90 ? 1.713 -7.300 14.873 1.00 82.62 90 SER A CA 1
ATOM 761 C C . SER A 1 90 ? 1.501 -8.811 14.780 1.00 82.62 90 SER A C 1
ATOM 763 O O . SER A 1 90 ? 2.300 -9.580 15.294 1.00 82.62 90 SER A O 1
ATOM 765 N N . THR A 1 91 ? 0.488 -9.254 14.033 1.00 78.06 91 THR A N 1
ATOM 766 C CA . THR A 1 91 ? 0.253 -10.683 13.747 1.00 78.06 91 THR A CA 1
ATOM 767 C C . THR A 1 91 ? 1.302 -11.320 12.828 1.00 78.06 91 THR A C 1
ATOM 769 O O . THR A 1 91 ? 1.275 -12.530 12.615 1.00 78.06 91 THR A O 1
ATOM 772 N N . ARG A 1 92 ? 2.203 -10.520 12.245 1.00 73.00 92 ARG A N 1
ATOM 773 C CA . ARG A 1 92 ? 3.214 -10.952 11.268 1.00 73.00 92 ARG A CA 1
ATOM 774 C C . ARG A 1 92 ? 4.641 -10.751 11.763 1.00 73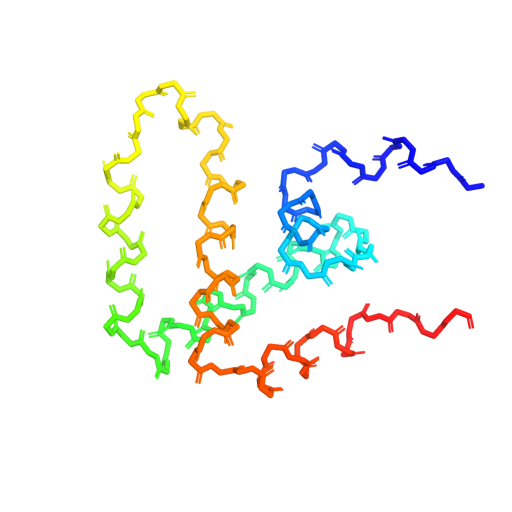.00 92 ARG A C 1
ATOM 776 O O . ARG A 1 92 ? 5.550 -11.344 11.197 1.00 73.00 92 ARG A O 1
ATOM 783 N N . GLN A 1 93 ? 4.853 -9.964 12.813 1.00 66.56 93 GLN A N 1
ATOM 784 C CA . GLN A 1 93 ? 6.148 -9.888 13.476 1.00 66.56 93 GLN A CA 1
ATOM 785 C C . GLN A 1 93 ? 6.370 -11.197 14.244 1.00 66.56 93 GLN A C 1
ATOM 787 O O . GLN A 1 93 ? 5.605 -11.528 15.148 1.00 66.56 93 GLN A O 1
ATOM 792 N N . LYS A 1 94 ? 7.401 -11.972 13.880 1.00 50.31 94 LYS A N 1
ATOM 793 C CA . LYS A 1 94 ? 7.904 -13.007 14.791 1.00 50.31 94 LYS A CA 1
ATOM 794 C C . LYS A 1 94 ? 8.381 -12.294 16.056 1.00 50.31 94 LYS A C 1
ATOM 796 O O . LYS A 1 94 ? 9.102 -11.304 15.939 1.00 50.31 94 LYS A O 1
ATOM 801 N N . ALA A 1 95 ? 7.978 -12.789 17.228 1.00 42.47 95 ALA A N 1
ATOM 802 C CA . ALA A 1 95 ? 8.670 -12.455 18.466 1.00 42.47 95 ALA A CA 1
ATOM 803 C C . ALA A 1 95 ? 10.163 -12.724 18.226 1.00 42.47 95 ALA A C 1
ATOM 805 O O . ALA A 1 95 ? 10.516 -13.822 17.785 1.00 42.47 95 ALA A O 1
ATOM 806 N N . ALA A 1 96 ? 10.973 -11.675 18.359 1.00 38.84 96 ALA A N 1
ATOM 807 C CA . ALA A 1 96 ? 12.421 -11.775 18.268 1.00 38.84 96 ALA A CA 1
ATOM 808 C C . ALA A 1 96 ? 12.958 -12.645 19.408 1.00 38.84 96 ALA A C 1
ATOM 810 O O . ALA A 1 96 ? 12.369 -12.578 20.513 1.00 38.84 96 ALA A O 1
#

pLDDT: mean 86.24, std 15.55, range [37.97, 96.62]

Secondary structure (DSSP, 8-state):
--GGGGGGSHHHHHHHHHH-----HHHHHHHHHHHHHHHHHH-HHHHHHHHHHHHT--GGGGGGHHHHHHHHHHHHHHHH-HHHHHHHHHTTSPP-

Organism: NCBI:txid1400979

Radius of gyration: 13.32 Å; chains: 1; bounding box: 37×21×36 Å

Foldseek 3Di:
DDLVVQ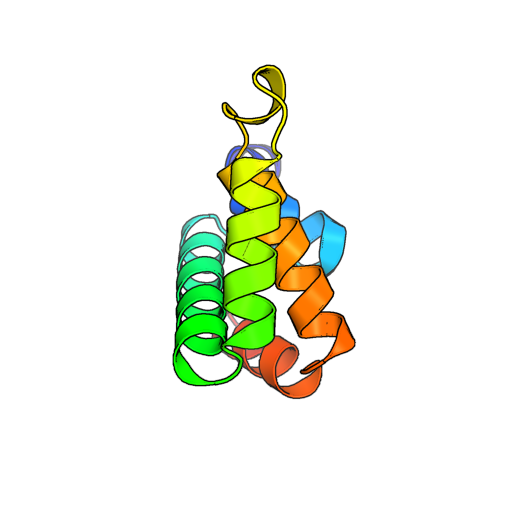CVQLQQVLCCVLPVDGAGNVLSVVLQVVLLVCCVPPPVVLNVVLVVVLVPDDPVCVVSSVNVSNNSSSVVCCVPPVVVSVVSVVVRDDDD